Protein AF-A0A2E1ID14-F1 (afdb_monomer)

pLDDT: mean 77.64, std 12.25, range [48.78, 93.5]

Solvent-accessible surface area (backbone atoms only — not comparable to full-atom values): 5718 Å² total; per-residue (Å²): 56,61,62,51,5,24,54,51,42,43,52,49,38,53,67,75,32,65,56,60,15,74,67,8,43,51,50,6,27,51,51,2,33,50,55,30,48,53,54,37,24,44,76,50,9,55,94,62,37,87,87,49,39,77,55,92,78,68,62,92,33,77,65,88,68,43,50,66,64,61,38,9,59,59,10,18,53,45,11,48,53,44,16,52,58,41,21,73,76,44,69,72,33,56,66,70,58,32,50,52,31,46,52,69,71,50,69,75,93,122

Mean predicted aligned error: 9.03 Å

Structure (mmCIF, N/CA/C/O backbone):
data_AF-A0A2E1ID14-F1
#
_entry.id   AF-A0A2E1ID14-F1
#
loop_
_atom_site.group_PDB
_atom_site.id
_atom_site.type_symbol
_atom_site.label_atom_id
_atom_site.label_alt_id
_atom_site.label_comp_id
_atom_site.label_asym_id
_atom_site.label_entity_id
_atom_site.label_seq_id
_atom_site.pdbx_PDB_ins_code
_atom_site.Cartn_x
_atom_site.Cartn_y
_atom_site.Cartn_z
_atom_site.occupancy
_atom_site.B_iso_or_equiv
_atom_site.auth_seq_id
_atom_site.auth_comp_id
_atom_site.auth_asym_id
_atom_site.auth_atom_id
_atom_site.pdbx_PDB_model_num
ATOM 1 N N . GLY A 1 1 ? 8.306 7.083 -7.011 1.00 72.38 1 GLY A N 1
ATOM 2 C CA . GLY A 1 1 ? 7.830 5.687 -7.025 1.00 72.38 1 GLY A CA 1
ATOM 3 C C . GLY A 1 1 ? 7.623 5.127 -5.629 1.00 72.38 1 GLY A C 1
ATOM 4 O O . GLY A 1 1 ? 6.536 5.254 -5.092 1.00 72.38 1 GLY A O 1
ATOM 5 N N . LEU A 1 2 ? 8.665 4.542 -5.034 1.00 76.19 2 LEU A N 1
ATOM 6 C CA . LEU A 1 2 ? 8.561 3.669 -3.851 1.00 76.19 2 LEU A CA 1
ATOM 7 C C . LEU A 1 2 ? 7.976 4.321 -2.589 1.00 76.19 2 LEU A C 1
ATOM 9 O O . LEU A 1 2 ? 7.165 3.710 -1.900 1.00 76.19 2 LEU A O 1
ATOM 13 N N . ALA A 1 3 ? 8.344 5.569 -2.292 1.00 76.44 3 ALA A N 1
ATOM 14 C CA . ALA A 1 3 ? 7.783 6.291 -1.146 1.00 76.44 3 ALA A CA 1
ATOM 15 C C . ALA A 1 3 ? 6.288 6.619 -1.337 1.00 76.44 3 ALA A C 1
ATOM 17 O O . ALA A 1 3 ? 5.508 6.573 -0.385 1.00 76.44 3 ALA A O 1
ATOM 18 N N . ALA A 1 4 ? 5.878 6.897 -2.581 1.00 79.06 4 ALA A N 1
ATOM 19 C CA . ALA A 1 4 ? 4.493 7.213 -2.924 1.00 79.06 4 ALA A CA 1
ATOM 20 C C . ALA A 1 4 ? 3.574 5.987 -2.825 1.00 79.06 4 ALA A C 1
ATOM 22 O O . ALA A 1 4 ? 2.400 6.143 -2.518 1.00 79.06 4 ALA A O 1
ATOM 23 N N . SER A 1 5 ? 4.098 4.775 -3.028 1.00 82.81 5 SER A N 1
ATOM 24 C CA . SER A 1 5 ? 3.327 3.532 -2.921 1.00 82.81 5 SER A CA 1
ATOM 25 C C . SER A 1 5 ? 3.313 2.901 -1.529 1.00 82.81 5 SER A C 1
ATOM 27 O O . SER A 1 5 ? 2.594 1.930 -1.314 1.00 82.81 5 SER A O 1
ATOM 29 N N . SER A 1 6 ? 4.078 3.431 -0.572 1.00 86.31 6 SER A N 1
ATOM 30 C CA . SER A 1 6 ? 4.245 2.851 0.768 1.00 86.31 6 SER A CA 1
ATOM 31 C C . SER A 1 6 ? 3.771 3.794 1.872 1.00 86.31 6 SER A C 1
ATOM 33 O O . SER A 1 6 ? 2.699 3.600 2.443 1.00 86.31 6 SER A O 1
ATOM 35 N N . ILE A 1 7 ? 4.557 4.834 2.142 1.00 85.62 7 ILE A N 1
ATOM 36 C CA . ILE A 1 7 ? 4.390 5.730 3.286 1.00 85.62 7 ILE A CA 1
ATOM 37 C C . ILE A 1 7 ? 3.202 6.665 3.075 1.00 85.62 7 ILE A C 1
ATOM 39 O O . ILE A 1 7 ? 2.397 6.835 3.984 1.00 85.62 7 ILE A O 1
ATOM 43 N N . PHE A 1 8 ? 3.048 7.240 1.879 1.00 89.31 8 PHE A N 1
ATOM 44 C CA . PHE A 1 8 ? 1.969 8.197 1.618 1.00 89.31 8 PHE A CA 1
ATOM 45 C C . PHE A 1 8 ? 0.559 7.612 1.869 1.00 89.31 8 PHE A C 1
ATOM 47 O O . PHE A 1 8 ? -0.191 8.216 2.640 1.00 89.31 8 PHE A O 1
ATOM 54 N N . PRO A 1 9 ? 0.193 6.427 1.337 1.00 86.69 9 PRO A N 1
ATOM 55 C CA . PRO A 1 9 ? -1.099 5.805 1.618 1.00 86.69 9 PRO A CA 1
ATOM 56 C C . PRO A 1 9 ? -1.322 5.532 3.103 1.00 86.69 9 PRO A C 1
ATOM 58 O O . PRO A 1 9 ? -2.396 5.812 3.631 1.00 86.69 9 PRO A O 1
ATOM 61 N N . VAL A 1 10 ? -0.302 5.020 3.796 1.00 88.38 10 VAL A N 1
ATOM 62 C CA . VAL A 1 10 ? -0.406 4.704 5.224 1.00 88.38 10 VAL A CA 1
ATOM 63 C C . VAL A 1 10 ? -0.561 5.952 6.075 1.00 88.38 10 VAL A C 1
ATOM 65 O O . VAL A 1 10 ? -1.397 5.950 6.973 1.00 88.38 10 VAL A O 1
ATOM 68 N N . LEU A 1 11 ? 0.165 7.030 5.776 1.00 87.50 11 LEU A N 1
ATOM 69 C CA . LEU A 1 11 ? -0.018 8.311 6.459 1.00 87.50 11 LEU A CA 1
ATOM 70 C C . LEU A 1 11 ? -1.432 8.853 6.240 1.00 87.50 11 LEU A C 1
ATOM 72 O O . LEU A 1 11 ? -2.076 9.288 7.192 1.00 87.50 11 LEU A O 1
ATOM 76 N N . MET A 1 12 ? -1.948 8.769 5.011 1.00 88.50 12 MET A N 1
ATOM 77 C CA . MET A 1 12 ? -3.314 9.199 4.716 1.00 88.50 12 MET A CA 1
ATOM 78 C C . MET A 1 12 ? -4.356 8.392 5.476 1.00 88.50 12 MET A C 1
ATOM 80 O O . MET A 1 12 ? -5.266 8.968 6.070 1.00 88.50 12 MET A O 1
ATOM 84 N N . MET A 1 13 ? -4.201 7.073 5.532 1.00 86.44 13 MET A N 1
ATOM 85 C CA . MET A 1 13 ? -5.083 6.228 6.331 1.00 86.44 13 MET A CA 1
ATOM 86 C C . MET A 1 13 ? -4.920 6.484 7.832 1.00 86.44 13 MET A C 1
ATOM 88 O O . MET A 1 13 ? -5.918 6.479 8.540 1.00 86.44 13 MET A O 1
ATOM 92 N N . GLY A 1 14 ? -3.711 6.765 8.317 1.00 82.50 14 GLY A N 1
ATOM 93 C CA . GLY A 1 14 ? -3.463 7.097 9.720 1.00 82.50 14 GLY A CA 1
ATOM 94 C C . GLY A 1 14 ? -4.146 8.393 10.155 1.00 82.50 14 GLY A C 1
ATOM 95 O O . GLY A 1 14 ? -4.731 8.438 11.227 1.00 82.50 14 GLY A O 1
ATOM 96 N N . ILE A 1 15 ? -4.141 9.428 9.311 1.00 83.19 15 ILE A N 1
ATOM 97 C CA . ILE A 1 15 ? -4.772 10.724 9.624 1.00 83.19 15 ILE A CA 1
ATOM 98 C C . ILE A 1 15 ? -6.295 10.671 9.416 1.00 83.19 15 ILE A C 1
ATOM 100 O O . ILE A 1 15 ? -7.067 11.274 10.167 1.00 83.19 15 ILE A O 1
ATOM 104 N N . PHE A 1 16 ? -6.761 9.955 8.386 1.00 80.00 16 PHE A N 1
ATOM 105 C CA . PHE A 1 16 ? -8.165 9.989 7.971 1.00 80.00 16 PHE A CA 1
ATOM 106 C C . PHE A 1 16 ? -8.995 8.750 8.342 1.00 80.00 16 PHE A C 1
ATOM 108 O O . PHE A 1 16 ? -10.206 8.739 8.107 1.00 80.00 16 PHE A O 1
ATOM 115 N N . SER A 1 17 ? -8.416 7.721 8.957 1.00 78.44 17 SER A N 1
ATOM 116 C CA . SER A 1 17 ? -9.154 6.525 9.371 1.00 78.44 17 SER A CA 1
ATOM 117 C C . SER A 1 17 ? -8.905 6.189 10.834 1.00 78.44 17 SER A C 1
ATOM 119 O O . SER A 1 17 ? -7.832 5.730 11.209 1.00 78.44 17 SER A O 1
ATOM 121 N N . LYS A 1 18 ? -9.956 6.306 11.653 1.00 72.88 18 LYS A N 1
ATOM 122 C CA . LYS A 1 18 ? -9.940 5.833 13.048 1.00 72.88 18 LYS A CA 1
ATOM 123 C C . LYS A 1 18 ? -9.816 4.306 13.156 1.00 72.88 18 LYS A C 1
ATOM 125 O O . LYS A 1 18 ? -9.442 3.795 14.200 1.00 72.88 18 LYS A O 1
ATOM 130 N N . LYS A 1 19 ? -10.146 3.568 12.090 1.00 77.56 19 LYS A N 1
ATOM 131 C CA . LYS A 1 19 ? -10.210 2.096 12.096 1.00 77.56 19 LYS A CA 1
ATOM 132 C C . LYS A 1 19 ? -8.982 1.421 11.488 1.00 77.56 19 LYS A C 1
ATOM 134 O O . LYS A 1 19 ? -8.914 0.196 11.478 1.00 77.56 19 LYS A O 1
ATOM 139 N N . MET A 1 20 ? -8.029 2.186 10.950 1.00 84.31 20 MET A N 1
ATOM 140 C CA . MET A 1 20 ? -6.841 1.597 10.335 1.00 84.31 20 MET A CA 1
ATOM 141 C C . MET A 1 20 ? -5.936 0.993 11.411 1.00 84.31 20 MET A C 1
ATOM 143 O O . MET A 1 20 ? -5.384 1.705 12.246 1.00 84.31 20 MET A O 1
ATOM 147 N N . ASN A 1 21 ? -5.774 -0.327 11.381 1.00 87.75 21 ASN A N 1
ATOM 148 C CA . ASN A 1 21 ? -4.904 -1.049 12.301 1.00 87.75 21 ASN A CA 1
ATOM 149 C C . ASN A 1 21 ? -3.494 -1.242 11.721 1.00 87.75 21 ASN A C 1
ATOM 151 O O . ASN A 1 21 ? -3.248 -1.138 10.515 1.00 87.75 21 ASN A O 1
ATOM 155 N N . ARG A 1 22 ? -2.545 -1.557 12.608 1.00 85.69 22 ARG A N 1
ATOM 156 C CA . ARG A 1 22 ? -1.134 -1.756 12.247 1.00 85.69 22 ARG A CA 1
ATOM 157 C C . ARG A 1 22 ? -0.943 -2.879 11.223 1.00 85.69 22 ARG A C 1
ATOM 159 O O . ARG A 1 22 ? -0.079 -2.766 10.360 1.00 85.69 22 ARG A O 1
ATOM 166 N N . GLN A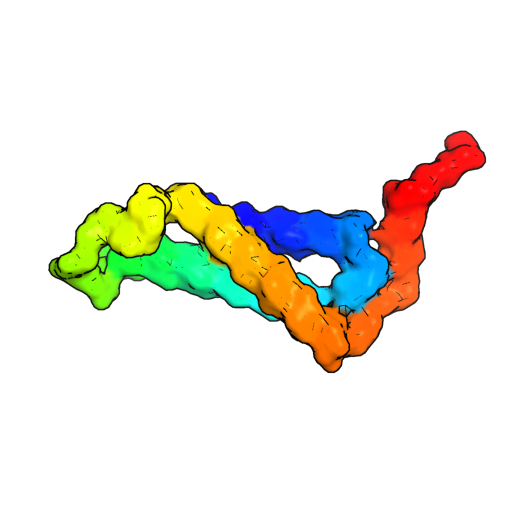 1 23 ? -1.733 -3.948 11.310 1.00 88.94 23 GLN A N 1
ATOM 167 C CA . GLN A 1 23 ? -1.613 -5.104 10.418 1.00 88.94 23 GLN A CA 1
ATOM 168 C C . GLN A 1 23 ? -2.000 -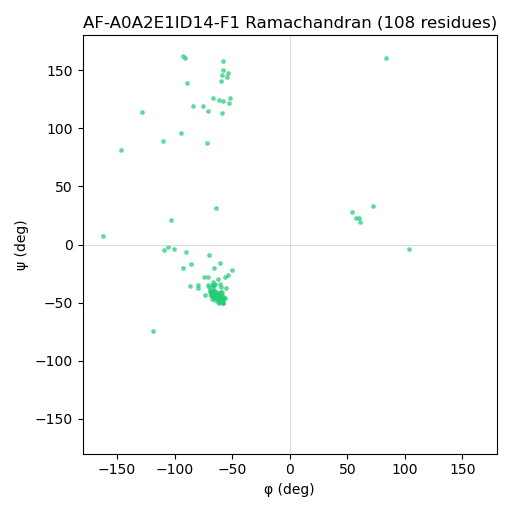4.743 8.978 1.00 88.94 23 GLN A C 1
ATOM 170 O O . GLN A 1 23 ? -1.237 -5.025 8.057 1.00 88.94 23 GLN A O 1
ATOM 175 N N . GLY A 1 24 ? -3.125 -4.046 8.796 1.00 88.94 24 GLY A N 1
ATOM 176 C CA . GLY A 1 24 ? -3.569 -3.527 7.505 1.00 88.94 24 GLY A CA 1
ATOM 177 C C . GLY A 1 24 ? -2.568 -2.540 6.916 1.00 88.94 24 GLY A C 1
ATOM 178 O O . GLY A 1 24 ? -2.158 -2.698 5.769 1.00 88.94 24 GLY A O 1
ATOM 179 N N . ALA A 1 25 ? -2.083 -1.590 7.718 1.00 89.38 25 ALA A N 1
ATOM 180 C CA . ALA A 1 25 ? -1.070 -0.635 7.275 1.00 89.38 25 ALA A CA 1
ATOM 181 C C . ALA A 1 25 ? 0.220 -1.324 6.784 1.00 89.38 25 ALA A C 1
ATOM 183 O O . ALA A 1 25 ? 0.731 -0.995 5.715 1.00 89.38 25 ALA A O 1
ATOM 184 N N . ILE A 1 26 ? 0.735 -2.309 7.528 1.00 90.75 26 ILE A N 1
ATOM 185 C CA . ILE A 1 26 ? 1.943 -3.053 7.138 1.00 90.75 26 ILE A CA 1
ATOM 186 C C . ILE A 1 26 ? 1.696 -3.886 5.876 1.00 90.75 26 ILE A C 1
ATOM 188 O O . ILE A 1 26 ? 2.517 -3.850 4.959 1.00 90.75 26 ILE A O 1
ATOM 192 N N . ALA A 1 27 ? 0.567 -4.593 5.795 1.00 92.06 27 ALA A N 1
ATOM 193 C CA . ALA A 1 27 ? 0.220 -5.393 4.623 1.00 92.06 27 ALA A CA 1
ATOM 194 C C . ALA A 1 27 ? 0.093 -4.531 3.356 1.00 92.06 27 ALA A C 1
ATOM 196 O O . ALA A 1 27 ? 0.619 -4.898 2.305 1.00 92.06 27 ALA A O 1
ATOM 197 N N . GLY A 1 28 ? -0.533 -3.355 3.470 1.00 90.94 28 GLY A N 1
ATOM 198 C CA . GLY A 1 28 ? -0.619 -2.377 2.388 1.00 90.94 28 GLY A CA 1
ATOM 199 C C . GLY A 1 28 ? 0.750 -1.877 1.935 1.00 90.94 28 GLY A C 1
ATOM 200 O O . GLY A 1 28 ? 1.027 -1.874 0.735 1.00 90.94 28 GLY A O 1
ATOM 201 N N . MET A 1 29 ? 1.639 -1.522 2.873 1.00 92.88 29 MET A N 1
ATOM 202 C CA . MET A 1 29 ? 3.008 -1.102 2.539 1.00 92.88 29 MET A CA 1
ATOM 203 C C . MET A 1 29 ? 3.772 -2.188 1.797 1.00 92.88 29 MET A C 1
ATOM 205 O O . MET A 1 29 ? 4.399 -1.891 0.783 1.00 92.88 29 MET A O 1
ATOM 209 N N . ILE A 1 30 ? 3.713 -3.433 2.276 1.00 93.25 30 ILE A N 1
ATOM 210 C CA . ILE A 1 30 ? 4.393 -4.558 1.630 1.00 93.25 30 ILE A CA 1
ATOM 211 C C . ILE A 1 30 ? 3.847 -4.742 0.212 1.00 93.25 30 ILE A C 1
ATOM 213 O O . ILE A 1 30 ? 4.627 -4.742 -0.733 1.00 93.25 30 ILE A O 1
ATOM 217 N N . ALA A 1 31 ? 2.525 -4.799 0.035 1.00 92.75 31 ALA A N 1
ATOM 218 C CA . ALA A 1 31 ? 1.917 -4.991 -1.280 1.00 92.75 31 ALA A CA 1
ATOM 219 C C . ALA A 1 31 ? 2.241 -3.853 -2.264 1.00 92.75 31 ALA A C 1
ATOM 221 O O . ALA A 1 31 ? 2.657 -4.107 -3.398 1.00 92.75 31 ALA A O 1
ATOM 222 N N . GLY A 1 32 ? 2.100 -2.596 -1.831 1.00 89.12 32 GLY A N 1
ATOM 223 C CA . GLY A 1 32 ? 2.397 -1.426 -2.656 1.00 89.12 32 GLY A CA 1
ATOM 224 C C . GLY A 1 32 ? 3.870 -1.345 -3.053 1.00 89.12 32 GLY A C 1
ATOM 225 O O . GLY A 1 32 ? 4.184 -1.090 -4.223 1.00 89.12 32 GLY A O 1
ATOM 226 N N . MET A 1 33 ? 4.784 -1.620 -2.113 1.00 89.25 33 MET A N 1
ATOM 227 C CA . MET A 1 33 ? 6.220 -1.693 -2.401 1.00 89.25 33 MET A CA 1
ATOM 228 C C . MET A 1 33 ? 6.546 -2.840 -3.345 1.00 89.25 33 MET A C 1
ATOM 230 O O . MET A 1 33 ? 7.243 -2.605 -4.325 1.00 89.25 33 MET A O 1
ATOM 234 N N . SER A 1 34 ? 6.026 -4.044 -3.100 1.00 89.31 34 SER A N 1
ATOM 235 C CA . SER A 1 34 ? 6.271 -5.212 -3.946 1.00 89.31 34 SER A CA 1
ATOM 236 C C . SER A 1 34 ? 5.842 -4.960 -5.387 1.00 89.31 34 SER A C 1
ATOM 238 O O . SER A 1 34 ? 6.646 -5.164 -6.288 1.00 89.31 34 SER A O 1
ATOM 240 N N . ILE A 1 35 ? 4.634 -4.436 -5.626 1.00 87.12 35 ILE A N 1
ATOM 241 C CA . ILE A 1 35 ? 4.167 -4.140 -6.991 1.00 87.12 35 ILE A CA 1
ATOM 242 C C . ILE A 1 35 ? 5.009 -3.045 -7.653 1.00 87.12 35 ILE A C 1
ATOM 244 O O . ILE A 1 35 ? 5.389 -3.168 -8.818 1.00 87.12 35 ILE A O 1
ATOM 248 N N . THR A 1 36 ? 5.373 -2.000 -6.907 1.00 87.19 36 THR A N 1
ATOM 249 C CA . THR A 1 36 ? 6.215 -0.923 -7.448 1.00 87.19 36 THR A CA 1
ATOM 250 C C . THR A 1 36 ? 7.624 -1.415 -7.779 1.00 87.19 36 THR A C 1
ATOM 252 O O . THR A 1 36 ? 8.163 -1.066 -8.826 1.00 87.19 36 THR A O 1
ATOM 255 N N . LEU A 1 37 ? 8.221 -2.232 -6.907 1.00 84.38 37 LEU A N 1
ATOM 256 C CA . LEU A 1 37 ? 9.545 -2.820 -7.106 1.00 84.38 37 LEU A CA 1
ATOM 257 C C . LEU A 1 37 ? 9.550 -3.816 -8.258 1.00 84.38 37 LEU A C 1
ATOM 259 O O . LEU A 1 37 ? 10.463 -3.759 -9.070 1.00 84.38 37 LEU A O 1
ATOM 263 N N . LEU A 1 38 ? 8.534 -4.674 -8.370 1.00 82.00 38 LEU A N 1
ATOM 264 C CA . LEU A 1 38 ? 8.402 -5.614 -9.484 1.00 82.00 38 LEU A CA 1
ATOM 265 C C . LEU A 1 38 ? 8.414 -4.878 -10.828 1.00 82.00 38 LEU A C 1
ATOM 267 O O . LEU A 1 38 ? 9.176 -5.242 -11.720 1.00 82.00 38 LEU A O 1
ATOM 271 N N . TYR A 1 39 ? 7.653 -3.788 -10.946 1.00 77.94 39 TYR A N 1
ATOM 272 C CA . TYR A 1 39 ? 7.617 -2.994 -12.174 1.00 77.94 39 TYR A CA 1
ATOM 273 C C . TYR A 1 39 ? 8.932 -2.258 -12.462 1.00 77.94 39 TYR A C 1
ATOM 275 O O . TYR A 1 39 ? 9.392 -2.215 -13.607 1.00 77.94 39 TYR A O 1
ATOM 283 N N . VAL A 1 40 ? 9.566 -1.695 -11.426 1.00 77.75 40 VAL A N 1
ATOM 284 C CA . VAL A 1 40 ? 10.869 -1.026 -11.554 1.00 77.75 40 VAL A CA 1
ATOM 285 C C . VAL A 1 40 ? 11.955 -2.024 -11.946 1.00 77.75 40 VAL A C 1
ATOM 287 O O . VAL A 1 40 ? 12.715 -1.737 -12.865 1.00 77.75 40 VAL A O 1
ATOM 290 N N . PHE A 1 41 ? 12.020 -3.194 -11.311 1.00 75.50 41 PHE A N 1
ATOM 291 C CA . PHE A 1 41 ? 12.997 -4.237 -11.634 1.00 75.50 41 PHE A CA 1
ATOM 292 C C . PHE A 1 41 ? 12.796 -4.806 -13.032 1.00 75.50 41 PHE A C 1
ATOM 294 O O . PHE A 1 41 ? 13.777 -5.095 -13.714 1.00 75.50 41 PHE A O 1
ATOM 301 N N . GLN A 1 42 ? 11.552 -4.897 -13.500 1.00 71.62 42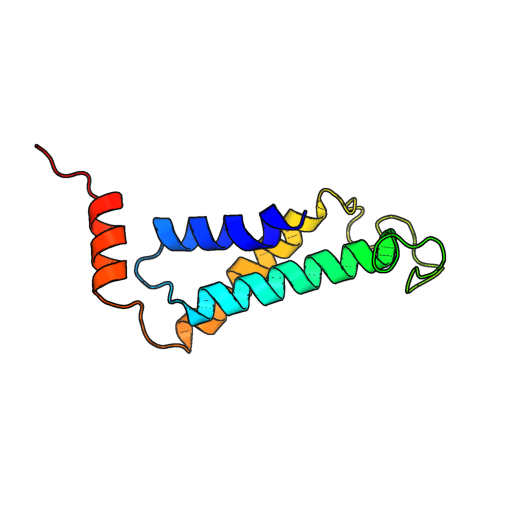 GLN A N 1
ATOM 302 C CA . GLN A 1 42 ? 11.282 -5.280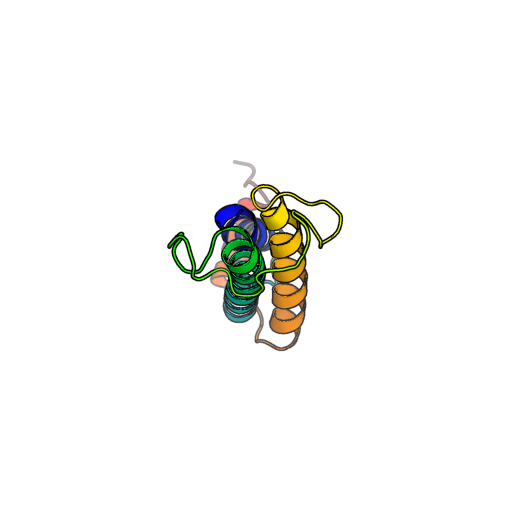 -14.879 1.00 71.62 42 GLN A CA 1
ATOM 303 C C . GLN A 1 42 ? 11.894 -4.285 -15.883 1.00 71.62 42 GLN A C 1
ATOM 305 O O . GLN A 1 42 ? 12.493 -4.714 -16.863 1.00 71.62 42 GLN A O 1
ATOM 310 N N . HIS A 1 43 ? 11.793 -2.975 -15.629 1.00 67.25 43 HIS A N 1
ATOM 311 C CA . HIS A 1 43 ? 12.263 -1.934 -16.557 1.00 67.25 43 HIS A CA 1
ATOM 312 C C . HIS A 1 43 ? 13.744 -1.563 -16.406 1.00 67.25 43 HIS A C 1
ATOM 314 O O . HIS A 1 43 ? 14.398 -1.204 -17.380 1.00 67.25 43 HIS A O 1
ATOM 320 N N . LYS A 1 44 ? 14.268 -1.569 -15.179 1.00 64.31 44 LYS A N 1
ATOM 321 C CA . LYS A 1 44 ? 15.608 -1.063 -14.835 1.00 64.31 44 LYS A CA 1
ATOM 322 C C . LYS A 1 44 ? 16.598 -2.178 -14.470 1.00 64.31 44 LYS A C 1
ATOM 324 O O . LYS A 1 44 ? 17.766 -1.872 -14.252 1.00 64.31 44 LYS A O 1
ATOM 329 N N . GLY A 1 45 ? 16.151 -3.435 -14.401 1.00 60.97 45 GLY A N 1
ATOM 330 C CA . GLY A 1 45 ? 16.933 -4.557 -13.875 1.00 60.97 45 GLY A CA 1
ATOM 331 C C . GLY A 1 45 ? 16.869 -4.658 -12.348 1.00 60.97 45 GLY A C 1
ATOM 332 O O . GLY A 1 45 ? 16.534 -3.698 -11.644 1.00 60.97 45 GLY A O 1
ATOM 333 N N . ILE A 1 46 ? 17.189 -5.838 -11.817 1.00 64.69 46 ILE A N 1
ATOM 334 C CA . ILE A 1 46 ? 17.284 -6.066 -10.369 1.00 64.69 46 ILE A CA 1
ATOM 335 C C . ILE A 1 46 ? 18.464 -5.243 -9.840 1.00 64.69 46 ILE A C 1
ATOM 337 O O . ILE A 1 46 ? 19.576 -5.348 -10.357 1.00 64.69 46 ILE A O 1
ATOM 341 N N . LEU A 1 47 ? 18.222 -4.404 -8.824 1.00 65.94 47 LEU A N 1
ATOM 342 C CA . LEU A 1 47 ? 19.228 -3.501 -8.235 1.00 65.94 47 LEU A CA 1
ATOM 343 C C . LEU A 1 47 ? 19.931 -2.573 -9.249 1.00 65.94 47 LEU A C 1
ATOM 345 O O . LEU A 1 47 ? 21.061 -2.157 -9.015 1.00 65.94 47 LEU A O 1
ATOM 349 N N . PHE A 1 48 ? 19.266 -2.218 -10.357 1.00 60.94 48 PHE A N 1
ATOM 350 C CA . PHE A 1 48 ? 19.832 -1.371 -11.421 1.00 60.94 48 PHE A CA 1
ATOM 351 C C . PHE A 1 48 ? 21.074 -1.961 -12.110 1.00 60.94 48 PHE A C 1
ATOM 353 O O . PHE A 1 48 ? 21.828 -1.228 -12.750 1.00 60.94 48 PHE A O 1
ATOM 360 N N . ILE A 1 49 ? 21.292 -3.274 -11.996 1.00 58.59 49 ILE A N 1
ATOM 361 C CA . ILE A 1 49 ? 22.383 -3.961 -12.687 1.00 58.59 49 ILE A CA 1
ATOM 362 C C . ILE A 1 49 ? 21.998 -4.100 -14.169 1.00 58.59 49 ILE A C 1
ATOM 364 O O . ILE A 1 49 ? 20.997 -4.758 -14.479 1.00 58.59 49 ILE A O 1
ATOM 368 N N . PRO A 1 50 ? 22.770 -3.516 -15.104 1.00 55.28 50 PRO A N 1
ATOM 369 C CA . PRO A 1 50 ? 22.527 -3.693 -16.531 1.00 55.28 50 PRO A CA 1
ATOM 370 C C . PRO A 1 50 ? 22.660 -5.180 -16.893 1.00 55.28 50 PRO A C 1
ATOM 372 O O . PRO A 1 50 ? 23.686 -5.791 -16.606 1.00 55.28 50 PRO A O 1
ATOM 375 N N . GLY A 1 51 ? 21.629 -5.776 -17.502 1.00 57.56 51 GLY A N 1
ATOM 376 C CA . GLY A 1 51 ? 21.639 -7.183 -17.939 1.00 57.56 51 GLY A CA 1
ATOM 377 C C . GLY A 1 51 ? 20.849 -8.172 -17.069 1.00 57.56 51 GLY A C 1
ATOM 378 O O . GLY A 1 51 ? 20.721 -9.327 -17.459 1.00 57.56 51 GLY A O 1
ATOM 379 N N . THR A 1 52 ? 20.263 -7.742 -15.944 1.00 54.62 52 THR A N 1
ATOM 380 C CA . THR A 1 52 ? 19.315 -8.552 -15.139 1.00 54.62 52 THR A CA 1
ATOM 381 C C . THR A 1 52 ? 17.852 -8.144 -15.352 1.00 54.62 52 THR A C 1
ATOM 383 O O . THR A 1 52 ? 16.995 -8.388 -14.500 1.00 54.62 52 THR A O 1
ATOM 386 N N . SER A 1 53 ? 17.544 -7.484 -16.472 1.00 55.78 53 SER A N 1
ATOM 387 C CA . SER A 1 53 ? 16.170 -7.172 -16.870 1.00 55.78 53 SER A CA 1
ATOM 388 C C . SER A 1 53 ? 15.382 -8.475 -17.012 1.00 55.78 53 SER A C 1
ATOM 390 O O . SER A 1 53 ? 15.664 -9.303 -17.873 1.00 55.78 53 SER A O 1
ATOM 392 N N . PHE A 1 54 ? 14.396 -8.678 -16.135 1.00 49.88 54 PHE A N 1
ATOM 393 C CA . PHE A 1 54 ? 13.751 -9.984 -15.975 1.00 49.88 54 PHE A CA 1
ATOM 394 C C . PHE A 1 54 ? 12.872 -10.401 -17.170 1.00 49.88 54 PHE A C 1
ATOM 396 O O . PHE A 1 54 ? 12.446 -11.546 -17.236 1.00 49.88 54 PHE A O 1
ATOM 403 N N . LEU A 1 55 ? 12.615 -9.520 -18.142 1.00 50.84 55 LEU A N 1
ATOM 404 C CA . LEU A 1 55 ? 11.830 -9.815 -19.346 1.00 50.84 55 LEU A CA 1
ATOM 405 C C . LEU A 1 55 ? 12.398 -9.007 -20.523 1.00 50.84 55 LEU A C 1
ATOM 407 O O . LEU A 1 55 ? 11.894 -7.935 -20.849 1.00 50.84 55 LEU A O 1
ATOM 411 N N . GLY A 1 56 ? 13.481 -9.508 -21.128 1.00 48.78 56 GLY A N 1
ATOM 412 C CA . GLY A 1 56 ? 14.267 -8.879 -22.204 1.00 48.78 56 GLY A CA 1
ATOM 413 C C . GLY A 1 56 ? 13.558 -8.642 -23.550 1.00 48.78 56 GLY A C 1
ATOM 414 O O . GLY A 1 56 ? 14.217 -8.701 -24.582 1.00 48.78 56 GLY A O 1
ATOM 415 N N . GLY A 1 57 ? 12.246 -8.385 -23.564 1.00 52.53 57 GLY A N 1
ATOM 416 C CA . GLY A 1 57 ? 11.478 -8.174 -24.797 1.00 52.53 57 GLY A CA 1
ATOM 417 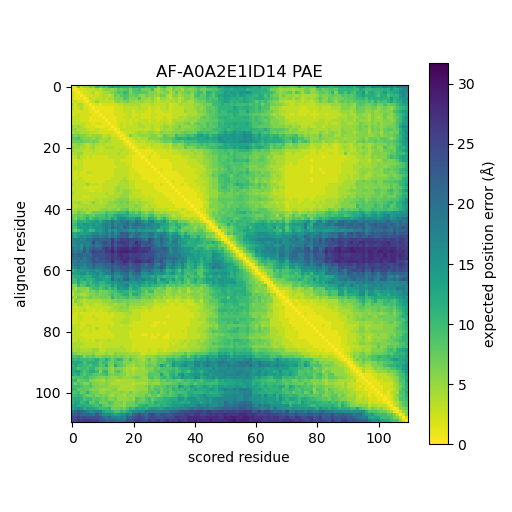C C . GLY A 1 57 ? 10.118 -7.480 -24.659 1.00 52.53 57 GLY A C 1
ATOM 418 O O . GLY A 1 57 ? 9.391 -7.432 -25.644 1.00 52.53 57 GLY A O 1
ATOM 419 N N . MET A 1 58 ? 9.739 -6.960 -23.485 1.00 54.28 58 MET A N 1
ATOM 420 C CA . MET A 1 58 ? 8.518 -6.144 -23.367 1.00 54.28 58 MET A CA 1
ATOM 421 C C . MET A 1 58 ? 8.827 -4.670 -23.627 1.00 54.28 58 MET A C 1
ATOM 423 O O . MET A 1 58 ? 9.854 -4.172 -23.166 1.00 54.28 58 MET A O 1
ATOM 427 N N . GLU A 1 59 ? 7.942 -3.992 -24.365 1.00 55.56 59 GLU A N 1
ATOM 428 C CA . GLU A 1 59 ? 8.097 -2.574 -24.690 1.00 55.56 59 GLU A CA 1
ATOM 429 C C . GLU A 1 59 ? 8.312 -1.710 -23.435 1.00 55.56 59 GLU A C 1
ATOM 431 O O . GLU A 1 59 ? 7.762 -2.015 -22.363 1.00 55.56 59 GLU A O 1
ATOM 436 N N . PRO A 1 60 ? 9.085 -0.612 -23.556 1.00 55.84 60 PRO A N 1
ATOM 437 C CA . PRO A 1 60 ? 9.140 0.406 -22.520 1.00 55.84 60 PRO A CA 1
ATOM 438 C C . PRO A 1 60 ? 7.707 0.845 -22.203 1.00 55.84 60 PRO A C 1
ATOM 440 O O . PRO A 1 60 ? 7.000 1.296 -23.093 1.00 55.84 60 PRO A O 1
ATOM 443 N N . ASN A 1 61 ? 7.281 0.707 -20.946 1.00 62.09 61 ASN A N 1
ATOM 444 C CA . ASN A 1 61 ? 5.951 1.089 -20.465 1.00 62.09 61 ASN A CA 1
ATOM 445 C C . ASN A 1 61 ? 4.763 0.199 -20.900 1.00 62.09 61 ASN A C 1
ATOM 447 O O . ASN A 1 61 ? 3.632 0.672 -21.005 1.00 62.09 61 ASN A O 1
ATOM 451 N N . TRP A 1 62 ? 4.962 -1.109 -21.065 1.00 64.44 62 TRP A N 1
ATOM 452 C CA . TRP A 1 62 ? 3.879 -2.062 -21.381 1.00 64.44 62 TRP A CA 1
ATOM 453 C C . TRP A 1 62 ? 2.627 -1.977 -20.469 1.00 64.44 62 TRP A C 1
ATOM 455 O O . TRP A 1 62 ? 1.541 -2.403 -20.863 1.00 64.44 62 TRP A O 1
ATOM 465 N N . PHE A 1 63 ? 2.746 -1.432 -19.252 1.00 65.00 63 PHE A N 1
ATOM 466 C CA . PHE A 1 63 ? 1.613 -1.174 -18.365 1.00 65.00 63 PHE A CA 1
ATOM 467 C C . PHE A 1 63 ? 1.114 0.267 -18.526 1.00 65.00 63 PHE A C 1
ATOM 469 O O . PHE A 1 63 ? 1.624 1.193 -17.890 1.00 65.00 63 PHE A O 1
ATOM 476 N N . LEU A 1 64 ? 0.081 0.439 -19.355 1.00 65.00 64 LEU A N 1
ATOM 477 C CA . LEU A 1 64 ? -0.639 1.706 -19.569 1.00 65.00 64 LEU A CA 1
ATOM 478 C C . LEU A 1 64 ? 0.237 2.887 -20.035 1.00 65.00 64 LEU A C 1
ATOM 480 O O . LEU A 1 64 ? -0.130 4.038 -19.812 1.00 65.00 64 LEU A O 1
ATOM 484 N N . ASP A 1 65 ? 1.394 2.621 -20.643 1.00 67.06 65 ASP A N 1
ATOM 485 C CA . ASP A 1 65 ? 2.377 3.639 -21.034 1.00 67.06 65 ASP A CA 1
ATOM 486 C C . ASP A 1 65 ? 2.919 4.472 -19.844 1.00 67.06 65 ASP A C 1
ATOM 488 O O . ASP A 1 65 ? 3.418 5.593 -19.966 1.00 67.06 65 ASP A O 1
ATOM 492 N N . ILE A 1 66 ? 2.836 3.905 -18.632 1.00 71.81 66 ILE A N 1
ATOM 493 C CA . ILE A 1 66 ? 3.272 4.565 -17.402 1.00 71.81 66 ILE A CA 1
ATOM 494 C C . ILE A 1 66 ? 4.774 4.367 -17.209 1.00 71.81 66 ILE A C 1
ATOM 496 O O . ILE A 1 66 ? 5.263 3.256 -16.981 1.00 71.81 66 ILE A O 1
ATOM 500 N N . THR A 1 67 ? 5.506 5.482 -17.184 1.00 73.06 67 THR A N 1
ATOM 501 C CA . THR A 1 67 ? 6.935 5.460 -16.861 1.00 73.06 67 THR A CA 1
ATOM 502 C C . THR A 1 67 ? 7.189 4.874 -15.460 1.00 73.06 67 THR A C 1
ATOM 504 O O . THR A 1 67 ? 6.423 5.134 -14.522 1.00 73.06 67 THR A O 1
ATOM 507 N N . PRO A 1 68 ? 8.307 4.155 -15.239 1.00 69.62 68 PRO A N 1
ATOM 508 C CA . PRO A 1 68 ? 8.650 3.583 -13.930 1.00 69.62 68 PRO A CA 1
ATOM 509 C C . PRO A 1 68 ? 8.656 4.597 -12.774 1.00 69.62 68 PRO A C 1
ATOM 511 O O . PRO A 1 68 ? 8.406 4.245 -11.621 1.00 69.62 68 PRO A O 1
ATOM 514 N N . ASN A 1 69 ? 8.896 5.877 -13.074 1.00 72.94 69 ASN A N 1
ATOM 515 C CA . ASN A 1 69 ? 8.867 6.953 -12.086 1.00 72.94 69 ASN A CA 1
ATOM 516 C C . ASN A 1 69 ? 7.446 7.235 -11.567 1.00 72.94 69 ASN A C 1
ATOM 518 O O . ASN A 1 69 ? 7.273 7.462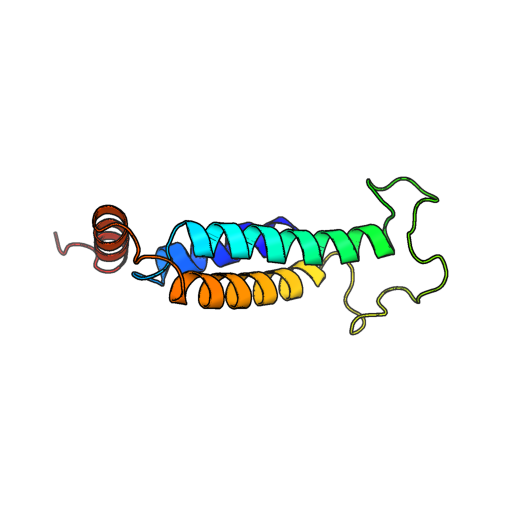 -10.361 1.00 72.94 69 ASN A O 1
ATOM 522 N N . ALA A 1 70 ? 6.450 7.183 -12.457 1.00 79.19 70 ALA A N 1
ATOM 523 C CA . ALA A 1 70 ? 5.040 7.451 -12.176 1.00 79.19 70 ALA A CA 1
ATOM 524 C C . ALA A 1 70 ? 4.277 6.219 -11.652 1.00 79.19 70 ALA A C 1
ATOM 526 O O . ALA A 1 70 ? 3.240 6.360 -11.005 1.00 79.19 70 ALA A O 1
ATOM 527 N N . PHE A 1 71 ? 4.828 5.014 -11.820 1.00 83.19 71 PHE A N 1
ATOM 528 C CA . PHE A 1 71 ? 4.197 3.761 -11.388 1.00 83.19 71 PHE A CA 1
ATOM 529 C C . PHE A 1 71 ? 3.935 3.664 -9.870 1.00 83.19 71 PHE A C 1
ATOM 531 O O . PHE A 1 71 ? 3.110 2.874 -9.412 1.00 83.19 71 PHE A O 1
ATOM 538 N N . GLY A 1 72 ? 4.572 4.526 -9.068 1.00 84.31 72 GLY A N 1
ATOM 539 C CA . GLY A 1 72 ? 4.273 4.650 -7.638 1.00 84.31 72 GLY A CA 1
ATOM 540 C C . GLY A 1 72 ? 2.802 4.960 -7.331 1.00 84.31 72 GLY A C 1
ATOM 541 O O . GLY A 1 72 ? 2.321 4.546 -6.283 1.00 84.31 72 GLY A O 1
ATOM 542 N N . ALA A 1 73 ? 2.070 5.621 -8.236 1.00 86.75 73 ALA A N 1
ATOM 543 C CA . ALA A 1 73 ? 0.635 5.869 -8.070 1.00 86.75 73 ALA A CA 1
ATOM 544 C C . ALA A 1 73 ? -0.194 4.572 -8.116 1.00 86.75 73 ALA A C 1
ATOM 546 O O . ALA A 1 73 ? -1.102 4.383 -7.310 1.00 86.75 73 ALA A O 1
ATOM 547 N N . VAL A 1 74 ? 0.166 3.637 -9.000 1.00 87.31 74 VAL A N 1
ATOM 548 C CA . VAL A 1 74 ? -0.466 2.310 -9.080 1.00 87.31 74 VAL A CA 1
ATOM 549 C C . VAL A 1 74 ? -0.168 1.515 -7.810 1.00 87.31 74 VAL A C 1
ATOM 551 O O . VAL A 1 74 ? -1.074 0.960 -7.192 1.00 87.31 74 VAL A O 1
ATOM 554 N N . GLY A 1 75 ? 1.088 1.533 -7.355 1.00 89.25 75 GLY A N 1
ATOM 555 C CA . GLY A 1 75 ? 1.458 0.923 -6.079 1.00 89.25 75 GLY A CA 1
ATOM 556 C C . GLY A 1 75 ? 0.721 1.539 -4.882 1.00 89.25 75 GLY A C 1
ATOM 557 O O . GLY A 1 75 ? 0.377 0.822 -3.946 1.00 89.25 75 GLY A O 1
ATOM 558 N N . ALA A 1 76 ? 0.428 2.842 -4.918 1.00 90.12 76 ALA A N 1
ATOM 559 C CA . ALA A 1 76 ? -0.352 3.524 -3.887 1.00 90.12 76 ALA A CA 1
ATOM 560 C C . ALA A 1 76 ? -1.804 3.028 -3.844 1.00 90.12 76 ALA A C 1
ATOM 562 O O . ALA A 1 76 ? -2.323 2.745 -2.766 1.00 90.12 76 ALA A O 1
ATOM 563 N N . LEU A 1 77 ? -2.442 2.861 -5.008 1.00 91.00 77 LEU A N 1
ATOM 564 C CA . LEU A 1 77 ? -3.790 2.291 -5.116 1.00 91.00 77 LEU A CA 1
ATOM 565 C C . LEU A 1 77 ? -3.847 0.864 -4.562 1.00 91.00 77 LEU A C 1
ATOM 567 O O . LEU A 1 77 ? -4.749 0.534 -3.793 1.00 91.00 77 LEU A O 1
ATOM 571 N N . VAL A 1 78 ? -2.855 0.040 -4.901 1.00 92.06 78 VAL A N 1
ATOM 572 C CA . VAL A 1 78 ? -2.730 -1.328 -4.377 1.00 92.06 78 VAL A CA 1
ATOM 573 C C . VAL A 1 78 ? -2.568 -1.312 -2.860 1.00 92.06 78 VAL A C 1
ATOM 575 O O . VAL A 1 78 ? -3.230 -2.085 -2.171 1.00 92.06 78 VAL A O 1
ATOM 578 N N . ASN A 1 79 ? -1.731 -0.418 -2.327 1.00 93.50 79 ASN A N 1
ATOM 579 C CA . ASN A 1 79 ? -1.547 -0.266 -0.888 1.00 93.50 79 ASN A CA 1
ATOM 580 C C . ASN A 1 79 ? -2.872 0.057 -0.192 1.00 93.50 79 ASN A C 1
ATOM 582 O O . ASN A 1 79 ? -3.247 -0.662 0.728 1.00 93.50 79 ASN A O 1
ATOM 586 N N . PHE A 1 80 ? -3.625 1.052 -0.672 1.00 91.19 80 PHE A N 1
ATOM 587 C CA . PHE A 1 80 ? -4.944 1.375 -0.117 1.00 91.19 80 PHE A CA 1
ATOM 588 C C . PHE A 1 80 ? -5.905 0.182 -0.160 1.00 91.19 80 PHE A C 1
ATOM 590 O O . PHE A 1 80 ? -6.563 -0.111 0.840 1.00 91.19 80 PHE A O 1
ATOM 597 N N . ALA A 1 81 ? -5.973 -0.524 -1.291 1.00 92.31 81 ALA A N 1
ATOM 598 C CA . ALA A 1 81 ? -6.862 -1.669 -1.456 1.00 92.31 81 ALA A CA 1
ATOM 599 C C . ALA A 1 81 ? -6.519 -2.806 -0.480 1.00 92.31 81 ALA A C 1
ATOM 601 O O . ALA A 1 81 ? -7.396 -3.297 0.234 1.00 92.31 81 ALA A O 1
ATOM 602 N N . VAL A 1 82 ? -5.241 -3.188 -0.404 1.00 92.38 82 VAL A N 1
ATOM 603 C CA . VAL A 1 82 ? -4.771 -4.262 0.482 1.00 92.38 82 VAL A CA 1
ATOM 604 C C . VAL A 1 82 ? -4.874 -3.849 1.944 1.00 92.38 82 VAL A C 1
ATOM 606 O O . VAL A 1 82 ? -5.365 -4.628 2.758 1.00 92.38 82 VAL A O 1
ATOM 609 N N . ALA A 1 83 ? -4.481 -2.622 2.286 1.00 91.06 83 ALA A N 1
ATOM 610 C CA . ALA A 1 83 ? -4.585 -2.119 3.648 1.00 91.06 83 ALA A CA 1
ATOM 611 C C . ALA A 1 83 ? -6.029 -2.136 4.137 1.00 91.06 83 ALA A C 1
ATOM 613 O O . ALA A 1 83 ? -6.291 -2.601 5.243 1.00 91.06 83 ALA A O 1
ATOM 614 N N . PHE A 1 84 ? -6.979 -1.694 3.310 1.00 88.56 84 PHE A N 1
ATOM 615 C CA . PHE A 1 84 ? -8.389 -1.703 3.675 1.00 88.56 84 PHE A CA 1
ATOM 616 C C . PHE A 1 84 ? -8.939 -3.129 3.794 1.00 88.56 84 PHE A C 1
ATOM 618 O O . PHE A 1 84 ? -9.615 -3.437 4.777 1.0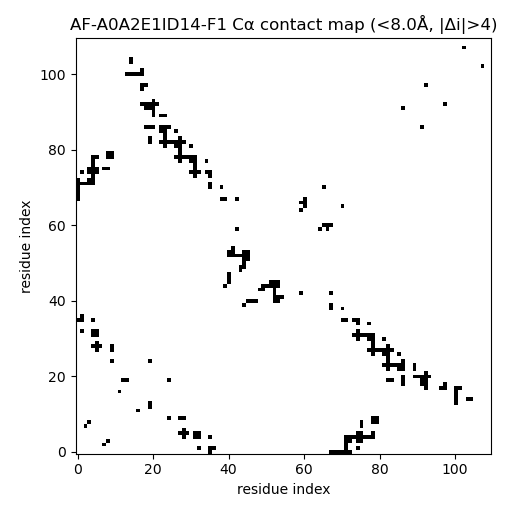0 88.56 84 PHE A O 1
ATOM 625 N N . ALA A 1 85 ? -8.604 -4.015 2.851 1.00 90.75 85 ALA A N 1
ATOM 626 C CA . ALA A 1 85 ? -9.018 -5.416 2.882 1.00 90.75 85 ALA A CA 1
ATOM 627 C C . ALA A 1 85 ? -8.516 -6.135 4.145 1.00 90.75 85 ALA A C 1
ATOM 629 O O . ALA A 1 85 ? -9.311 -6.734 4.866 1.00 90.75 85 ALA A O 1
ATOM 630 N N . VAL A 1 86 ? -7.225 -6.002 4.462 1.00 89.56 86 VAL A N 1
ATOM 631 C CA . VAL A 1 86 ? -6.613 -6.623 5.645 1.00 89.56 86 VAL A CA 1
ATOM 632 C C . VAL A 1 86 ? -7.077 -5.945 6.933 1.00 89.56 86 VAL A C 1
ATOM 634 O O . VAL A 1 86 ? -7.301 -6.621 7.934 1.00 89.56 86 VAL A O 1
ATOM 637 N N . SER A 1 87 ? -7.303 -4.627 6.924 1.00 86.81 87 SER A N 1
ATOM 638 C CA . SER A 1 87 ? -7.817 -3.923 8.106 1.00 86.81 87 SER A CA 1
ATOM 639 C C . SER A 1 87 ? -9.201 -4.415 8.531 1.00 86.81 87 SER A C 1
ATOM 641 O O . SER A 1 87 ? -9.493 -4.400 9.719 1.00 86.81 87 SER A O 1
ATOM 643 N N . LYS A 1 88 ? -10.027 -4.893 7.588 1.00 83.25 88 LYS A N 1
ATOM 644 C CA . LYS A 1 88 ? -11.360 -5.443 7.876 1.00 83.25 88 LYS A CA 1
ATOM 645 C C . LYS A 1 88 ? -11.318 -6.828 8.513 1.00 83.25 88 LYS A C 1
ATOM 647 O O . LYS A 1 88 ? -12.258 -7.193 9.209 1.00 83.25 88 LYS A O 1
ATOM 652 N N . THR A 1 89 ? -10.274 -7.604 8.238 1.00 85.12 89 THR A N 1
ATOM 653 C CA . THR A 1 89 ? -10.094 -8.951 8.797 1.00 85.12 89 THR A CA 1
ATOM 654 C C . THR A 1 89 ? -9.263 -8.945 10.078 1.00 85.12 89 THR A C 1
ATOM 656 O O . THR A 1 89 ? -9.303 -9.905 10.840 1.00 85.12 89 THR A O 1
ATOM 659 N N . ALA A 1 90 ? -8.486 -7.885 10.302 1.00 80.81 90 ALA A N 1
ATOM 660 C CA . ALA A 1 90 ? -7.658 -7.699 11.484 1.00 80.81 90 ALA A CA 1
ATOM 661 C C . ALA A 1 90 ? -8.409 -6.957 12.604 1.00 80.81 90 ALA A C 1
ATOM 663 O O . ALA A 1 90 ? -9.400 -6.269 12.367 1.00 80.81 90 ALA A O 1
ATOM 664 N N . ALA A 1 91 ? -7.911 -7.087 13.837 1.00 77.00 91 ALA A N 1
ATOM 665 C CA . ALA A 1 91 ? -8.474 -6.421 15.012 1.00 77.00 91 ALA A CA 1
ATOM 666 C C . ALA A 1 91 ? -8.504 -4.891 14.851 1.00 77.00 91 ALA A C 1
ATOM 668 O O . ALA A 1 91 ? -7.651 -4.316 14.173 1.00 77.00 91 ALA A O 1
ATOM 669 N N . GLU A 1 92 ? -9.467 -4.221 15.485 1.00 79.12 92 GLU A N 1
ATOM 670 C CA . GLU A 1 92 ? -9.576 -2.760 15.421 1.00 79.12 92 GLU A CA 1
ATOM 671 C C . GLU A 1 92 ? -8.305 -2.053 15.931 1.00 79.12 92 GLU A C 1
ATOM 673 O O . GLU A 1 92 ? -7.484 -2.618 16.659 1.00 79.12 92 GLU A O 1
ATOM 678 N N . ALA A 1 93 ? -8.118 -0.798 15.513 1.00 79.81 93 ALA A N 1
ATOM 679 C CA . ALA A 1 93 ? -6.990 0.011 15.960 1.00 79.81 93 ALA A CA 1
ATOM 680 C C . ALA A 1 93 ? -7.014 0.178 17.498 1.00 79.81 93 ALA A C 1
ATOM 682 O O . ALA A 1 93 ? -8.093 0.381 18.057 1.00 79.81 93 ALA A O 1
ATOM 683 N N . PRO A 1 94 ? -5.863 0.133 18.198 1.00 79.69 94 PRO A N 1
ATOM 684 C CA . PRO A 1 94 ? -5.809 0.355 19.644 1.00 79.69 94 PRO A CA 1
ATOM 685 C C . PRO A 1 94 ? -6.447 1.688 20.048 1.00 79.69 94 PRO A C 1
ATOM 687 O O . PRO A 1 94 ? -6.283 2.684 19.342 1.00 79.69 94 PRO A O 1
ATOM 690 N N . GLN A 1 95 ? -7.121 1.728 21.202 1.00 81.25 95 GLN A N 1
ATOM 691 C CA . GLN A 1 95 ? -7.859 2.913 21.663 1.00 81.25 95 GLN A CA 1
ATOM 692 C C . GLN A 1 95 ? -6.983 4.174 21.727 1.00 81.25 95 GLN A C 1
ATOM 694 O O . GLN A 1 95 ? -7.424 5.251 21.347 1.00 81.25 95 GLN A O 1
ATOM 699 N N . GLU A 1 96 ? -5.719 4.036 22.129 1.00 80.06 96 GLU A N 1
ATOM 700 C CA . GLU A 1 96 ? -4.740 5.129 22.143 1.00 80.06 96 GLU A CA 1
ATOM 701 C C . GLU A 1 96 ? -4.529 5.755 20.753 1.00 80.06 96 GLU A C 1
ATOM 703 O O . GLU A 1 96 ? -4.504 6.976 20.618 1.00 80.06 96 GLU A O 1
ATOM 708 N N . VAL A 1 97 ? -4.467 4.931 19.699 1.00 79.50 97 VAL A N 1
ATOM 709 C CA . VAL A 1 97 ? -4.336 5.396 18.308 1.00 79.50 97 VAL A CA 1
ATOM 710 C C . VAL A 1 97 ? -5.622 6.081 17.851 1.00 79.50 97 VAL A C 1
ATOM 712 O O . VAL A 1 97 ? -5.563 7.124 17.208 1.00 79.50 97 VAL A O 1
ATOM 715 N N . GLN A 1 98 ? -6.789 5.540 18.211 1.00 80.56 98 GLN A N 1
ATOM 716 C CA . GLN A 1 98 ? -8.072 6.169 17.882 1.00 80.56 98 GLN A CA 1
ATOM 717 C C . GLN A 1 98 ? -8.204 7.553 18.532 1.00 80.56 98 GLN A C 1
ATOM 719 O O . GLN A 1 98 ? -8.604 8.506 17.863 1.00 80.56 98 GLN A O 1
ATOM 724 N N . ASN A 1 99 ? -7.805 7.665 19.802 1.00 81.69 99 ASN A N 1
ATOM 725 C CA . ASN A 1 99 ? -7.822 8.910 20.566 1.00 81.69 99 ASN A CA 1
ATOM 726 C C . ASN A 1 99 ? -6.836 9.939 19.990 1.00 81.69 99 ASN A C 1
ATOM 728 O O . ASN A 1 99 ? -7.169 11.117 19.8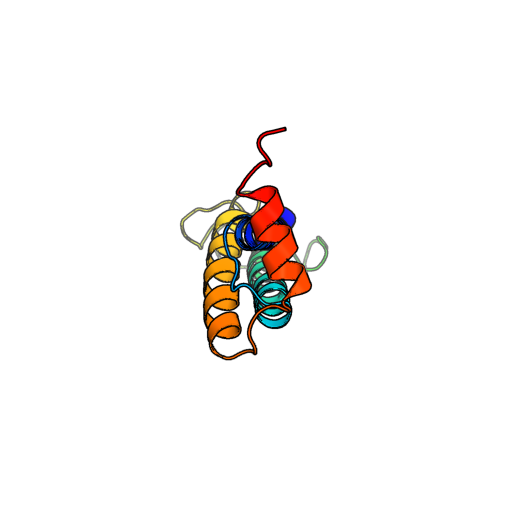97 1.00 81.69 99 ASN A O 1
ATOM 732 N N . LEU A 1 100 ? -5.651 9.497 19.551 1.00 80.06 100 LEU A N 1
ATOM 733 C CA . LEU A 1 100 ? -4.677 10.350 18.866 1.00 80.06 100 LEU A CA 1
ATOM 734 C C . LEU A 1 100 ? -5.231 10.891 17.539 1.00 80.06 100 LEU A C 1
ATOM 736 O O . LEU A 1 100 ? -5.088 12.069 17.230 1.00 80.06 100 LEU A O 1
ATOM 740 N N . VAL A 1 101 ? -5.894 10.048 16.747 1.00 76.50 101 VAL A N 1
ATOM 741 C CA . VAL A 1 101 ? -6.517 10.484 15.487 1.00 76.50 101 VAL A CA 1
ATOM 742 C C . VAL A 1 101 ? -7.670 11.455 15.748 1.00 76.50 101 VAL A C 1
ATOM 744 O O . VAL A 1 101 ? -7.894 12.385 14.974 1.00 76.50 101 VAL A O 1
ATOM 747 N N . GLU A 1 102 ? -8.410 11.258 16.835 1.00 79.00 102 GLU A N 1
ATOM 748 C CA . GLU A 1 102 ? -9.500 12.137 17.249 1.00 79.00 102 GLU A CA 1
ATOM 749 C C . GLU A 1 102 ? -9.013 13.516 17.700 1.00 79.00 102 GLU A C 1
ATOM 751 O O . GLU A 1 102 ? -9.573 14.509 17.239 1.00 79.00 102 GLU A O 1
ATOM 756 N N . SER A 1 103 ? -7.936 13.593 18.488 1.00 77.75 103 SER A N 1
ATOM 757 C CA . SER A 1 103 ? -7.340 14.874 18.896 1.00 77.75 103 SER A CA 1
ATOM 758 C C . SER A 1 103 ? -6.713 15.641 17.728 1.00 77.75 103 SER A C 1
ATOM 760 O O . SER A 1 103 ? -6.766 16.866 17.695 1.00 77.75 103 SER A O 1
ATOM 762 N N . ILE A 1 104 ? -6.170 14.938 16.728 1.00 77.31 104 ILE A N 1
ATOM 763 C CA . ILE A 1 104 ? -5.672 15.564 15.493 1.00 77.31 104 ILE A CA 1
ATOM 764 C C . ILE A 1 104 ? -6.831 16.102 14.635 1.00 77.31 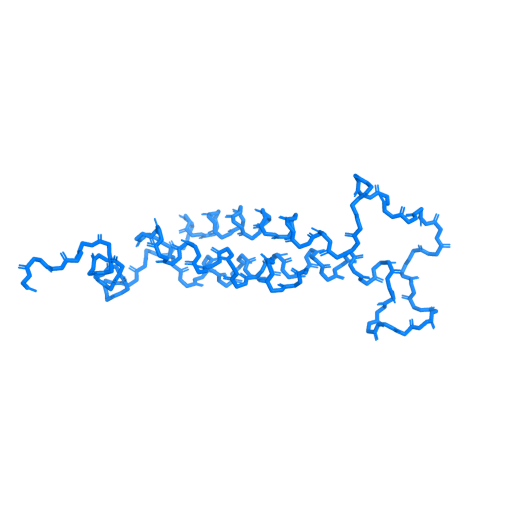104 ILE A C 1
ATOM 766 O O . ILE A 1 104 ? -6.694 17.137 13.985 1.00 77.31 104 ILE A O 1
ATOM 770 N N . ARG A 1 105 ? -7.973 15.400 14.597 1.00 75.19 105 ARG A N 1
ATOM 771 C CA . ARG A 1 105 ? -9.136 15.773 13.769 1.00 75.19 105 ARG A CA 1
ATOM 772 C C . ARG A 1 105 ? -10.000 16.868 14.373 1.00 75.19 105 ARG A C 1
ATOM 774 O O . ARG A 1 105 ? -10.583 17.648 13.623 1.00 75.19 105 ARG A O 1
ATOM 781 N N . VAL A 1 106 ? -10.131 16.883 15.693 1.00 75.62 106 VAL A N 1
ATOM 782 C CA . VAL A 1 106 ? -10.896 17.882 16.433 1.00 75.62 106 VAL A CA 1
ATOM 783 C C . VAL A 1 106 ? -9.881 18.728 17.192 1.00 75.62 106 VAL A C 1
ATOM 785 O O . VAL A 1 106 ? -9.533 18.370 18.315 1.00 75.62 106 VAL A O 1
ATOM 788 N N . PRO A 1 107 ? -9.356 19.816 16.597 1.00 65.69 107 PRO A N 1
ATOM 789 C CA . PRO A 1 107 ? -8.502 20.720 17.348 1.00 65.69 107 PRO A CA 1
ATOM 790 C C . PRO A 1 107 ? -9.304 21.235 18.545 1.00 65.69 107 PRO A C 1
ATOM 792 O O . PRO A 1 107 ? -10.412 21.756 18.372 1.00 65.69 107 PRO A O 1
ATOM 795 N N . SER A 1 108 ? -8.776 21.031 19.754 1.00 63.94 108 SER A N 1
ATOM 796 C CA . SER A 1 108 ? -9.359 21.591 20.970 1.00 63.94 108 SER A CA 1
ATOM 797 C C . SER A 1 108 ? -9.555 23.092 20.769 1.00 63.94 108 SER A C 1
ATOM 799 O O . SER A 1 108 ? -8.627 23.798 20.376 1.00 63.94 108 SER A O 1
ATOM 801 N N . LYS A 1 109 ? -10.784 23.567 20.987 1.00 59.06 109 LYS A N 1
ATOM 802 C CA . LYS A 1 109 ? -11.060 24.991 21.170 1.00 59.06 109 LYS A CA 1
ATOM 803 C C . LYS A 1 109 ? -10.516 25.374 22.543 1.00 59.06 109 LYS A C 1
ATOM 805 O O . LYS A 1 109 ? -11.276 25.308 23.496 1.00 59.06 109 LYS A O 1
ATOM 810 N N . ASP A 1 110 ? -9.243 25.732 22.613 1.00 49.03 110 ASP A N 1
ATOM 811 C CA . ASP A 1 110 ? -8.670 26.563 23.675 1.00 49.03 110 ASP A CA 1
ATOM 812 C C . ASP A 1 110 ? -7.579 27.451 23.064 1.00 49.03 110 ASP A C 1
ATOM 814 O O . ASP A 1 110 ? -6.651 26.900 22.425 1.00 49.03 110 ASP A O 1
#

Nearest PDB structures (foldseek):
  7vsi-assembly1_A  TM=7.210E-01  e=1.229E-01  Homo sapiens
  7uuz-assembly1_A  TM=6.747E-01  e=3.604E-01  Rattus norvegicus
  7wmv-assembly1_A  TM=7.199E-01  e=5.669E-01  Homo sapiens
  8k9e-assembly1_D  TM=3.622E-01  e=7.242E+00  Chloroflexus aurantiacus J-10-fl

Foldseek 3Di:
DLCLLQVVLLVCCLQPPLFQAPQLNVQLNVQLNVVLQVVCCCQQNDVNDPPRNVDVDDDQCNPVNDHSVRCSVVSNVSSNVSSVVVSVVDDGHDPVSSVVSVCSVDPDPD

Secondary structure (DSSP, 8-state):
-HHHHHHHHHHHHHHH-TT--HHHHHHHHHHHHHHHHHHHHHHH-GGG-TT--SSTTSPTTTTTT--TTTTHHHHHHHHHHHHHHHHHHSPPPPHHHHHHHHHHHS----

Sequence (110 aa):
GLAASSIFPVLMMGIFSKKMNRQGAIAGMIAGMSITLLYVFQHKGILFIPGTSFLGGMEPNWFLDITPNAFGAVGALVNFAVAFAVSKTAAEAPQEVQNLVESIRVPSKD

Radius of gyration: 17.4 Å; Cα contacts (8 Å, |Δi|>4): 160; chains: 1; bounding box: 34×36×48 Å